Protein AF-A0A7S0JES7-F1 (afdb_monomer_lite)

Organism: NCBI:txid127549

Secondary structure (DSSP, 8-state):
--STTSTTSTTTS---SSSPPPPPEEEEEEE--STT--EEEEEE--S--S-GGG---HHHHHHHHHHHS-HHHHHTTEEEEEEEEE--HHHHHHH-S--EEGGGTSEEEEEE-SSEEEEEEEGGGSHHHHHHHHHHHHHGGG--EEEEEEEE---TTT--

Sequence (160 aa):
FDIASRADHWLQSGEGGGGGSKPFTLLLNIIIPSANHLCLVAAFRPRETASLEHVERPEVRLFWKWVEADDAFRNERLKLIPRVAKGSFLVQKGVGATPVLLGKKIKVHYFRTAHSFEVDLDVGSDPIANYVCRLVRDVMASSVCLDLAIALEGRCEEVR

Foldseek 3Di:
DCPVPDCPHPNNPPPPPDVDDAFAKEWEWEFADDPVRDIDIDIDTDPDSPDLPPDPALQSVLVVCLLPDDLVLVLQWKKKFKDWPDDDPQLCVLVDGDIDSQSVAFDWDWDDDPRYIYIYRDLVRHPSSNVSSVSCVVRVVVPIDMDIDIGTDDDPVRRD

Structure (mmCIF, N/CA/C/O backbone):
data_AF-A0A7S0JES7-F1
#
_entry.id   AF-A0A7S0JES7-F1
#
loop_
_atom_site.group_PDB
_atom_site.id
_atom_site.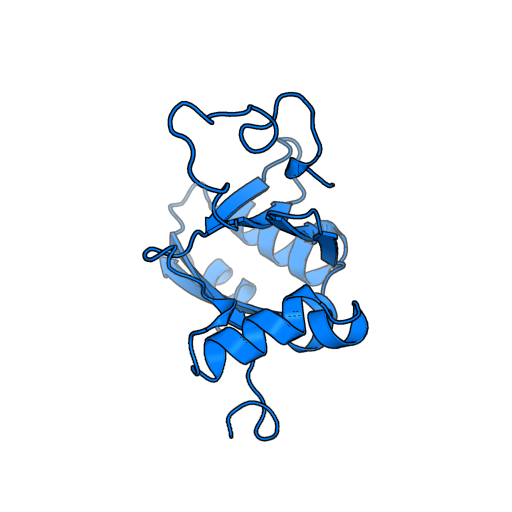type_symbol
_atom_site.label_atom_id
_atom_site.label_alt_id
_atom_site.label_comp_id
_atom_site.label_asym_id
_atom_site.label_entity_id
_atom_site.label_seq_id
_atom_site.pdbx_PDB_ins_code
_atom_site.Cartn_x
_atom_site.Cartn_y
_atom_site.Cartn_z
_atom_site.occupancy
_atom_site.B_iso_or_equiv
_atom_site.auth_seq_id
_atom_site.auth_comp_id
_atom_site.auth_asym_id
_atom_site.auth_atom_id
_atom_site.pdbx_PDB_model_num
ATOM 1 N N . PHE A 1 1 ? -11.118 2.920 -9.299 1.00 78.19 1 PHE A N 1
ATOM 2 C CA . PHE A 1 1 ? -9.775 2.355 -9.462 1.00 78.19 1 PHE A CA 1
ATOM 3 C C . PHE A 1 1 ? -9.145 3.014 -10.676 1.00 78.19 1 PHE A C 1
ATOM 5 O O . PHE A 1 1 ? -9.916 3.372 -11.565 1.00 78.19 1 PHE A O 1
ATOM 12 N N . ASP A 1 2 ? -7.830 3.218 -10.680 1.00 86.31 2 ASP A N 1
ATOM 13 C CA . ASP A 1 2 ? -7.074 3.978 -11.695 1.00 86.31 2 ASP A CA 1
ATOM 14 C C . ASP A 1 2 ? -7.335 5.496 -11.664 1.00 86.31 2 ASP A C 1
ATOM 16 O O . ASP A 1 2 ? -7.862 6.098 -12.605 1.00 86.31 2 ASP A O 1
ATOM 20 N N . ILE A 1 3 ? -7.016 6.136 -10.537 1.00 86.00 3 ILE A N 1
ATOM 21 C CA . ILE A 1 3 ? -7.183 7.586 -10.375 1.00 86.00 3 ILE A CA 1
ATOM 22 C C . ILE A 1 3 ? -6.222 8.381 -11.264 1.00 86.00 3 ILE A C 1
ATOM 24 O O . ILE A 1 3 ? -6.577 9.480 -11.695 1.00 86.00 3 ILE A O 1
ATOM 28 N N . ALA A 1 4 ? -5.042 7.835 -11.569 1.00 85.44 4 ALA A N 1
ATOM 29 C CA . ALA A 1 4 ? -4.045 8.487 -12.400 1.00 85.44 4 ALA A CA 1
ATOM 30 C C . ALA A 1 4 ? -4.482 8.617 -13.853 1.00 85.44 4 ALA A C 1
ATOM 32 O O . ALA A 1 4 ? -4.086 9.593 -14.487 1.00 85.44 4 ALA A O 1
ATOM 33 N N . SER A 1 5 ? -5.266 7.675 -14.389 1.00 84.25 5 SER A N 1
ATOM 34 C CA . SER A 1 5 ? -5.753 7.720 -15.777 1.00 84.25 5 SER A CA 1
ATOM 35 C C . SER A 1 5 ? -6.781 8.818 -16.051 1.00 84.25 5 SER A C 1
ATOM 37 O O . SER A 1 5 ? -7.025 9.153 -17.212 1.00 84.25 5 SER A O 1
ATOM 39 N N . ARG A 1 6 ? -7.399 9.391 -15.012 1.00 85.25 6 ARG A N 1
ATOM 40 C CA . ARG A 1 6 ? -8.456 10.388 -15.193 1.00 85.25 6 ARG A CA 1
ATOM 41 C C . ARG A 1 6 ? -7.913 11.636 -15.884 1.00 85.25 6 ARG A C 1
ATOM 43 O O . ARG A 1 6 ? -6.885 12.167 -15.481 1.00 85.25 6 ARG A O 1
ATOM 50 N N . ALA A 1 7 ? -8.639 12.146 -16.878 1.00 82.62 7 ALA A N 1
ATOM 51 C CA . ALA A 1 7 ? -8.206 13.291 -17.686 1.00 82.62 7 ALA A CA 1
ATOM 52 C C . ALA A 1 7 ? -7.938 14.571 -16.870 1.00 82.62 7 ALA A C 1
ATOM 54 O O . ALA A 1 7 ? -7.112 15.389 -17.262 1.00 82.62 7 ALA A O 1
ATOM 55 N N . ASP A 1 8 ? -8.621 14.733 -15.735 1.00 83.69 8 ASP A N 1
ATOM 56 C CA . ASP A 1 8 ? -8.459 15.844 -14.794 1.00 83.69 8 ASP A CA 1
ATOM 57 C C . ASP A 1 8 ? -7.317 15.634 -13.784 1.00 83.69 8 ASP A C 1
ATOM 59 O O . ASP A 1 8 ? -7.024 16.523 -12.985 1.00 83.69 8 ASP A O 1
ATOM 63 N N . HIS A 1 9 ? -6.657 14.473 -13.794 1.00 82.88 9 HIS A N 1
ATOM 64 C CA . HIS A 1 9 ? -5.586 14.168 -12.859 1.00 82.88 9 HIS A CA 1
ATOM 65 C C . HIS A 1 9 ? -4.311 14.948 -13.205 1.00 82.88 9 HIS A C 1
ATOM 67 O O . HIS A 1 9 ? -3.896 15.048 -14.358 1.00 82.88 9 HIS A O 1
ATOM 73 N N . TRP A 1 10 ? -3.615 15.439 -12.182 1.00 82.06 10 TRP A N 1
ATOM 74 C CA . TRP A 1 10 ? -2.414 16.269 -12.326 1.00 82.06 10 TRP A CA 1
ATOM 75 C C . TRP A 1 10 ? -1.233 15.556 -13.025 1.00 82.06 10 TRP A C 1
ATOM 77 O O . TRP A 1 10 ? -0.319 16.195 -13.542 1.00 82.06 10 TRP A O 1
ATOM 87 N N . LEU A 1 11 ? -1.246 14.218 -13.080 1.00 79.56 11 LEU A N 1
ATOM 88 C CA . LEU A 1 11 ? -0.294 13.446 -13.896 1.00 79.56 11 LEU A CA 1
ATOM 89 C C . LEU A 1 11 ? -0.603 13.520 -15.403 1.00 79.56 11 LEU A C 1
ATOM 91 O O . LEU A 1 11 ? 0.321 13.415 -16.222 1.00 79.56 11 LEU A O 1
ATOM 95 N N . GLN A 1 12 ? -1.876 13.721 -15.759 1.00 75.88 12 GLN A N 1
ATOM 96 C CA . GLN A 1 12 ? -2.337 13.911 -17.135 1.00 75.88 12 GLN A CA 1
ATOM 97 C C . GLN A 1 12 ? -2.110 15.345 -17.608 1.00 75.88 12 GLN A C 1
ATOM 99 O O . GLN A 1 12 ? -1.707 15.544 -18.755 1.00 75.88 12 GLN A O 1
ATOM 104 N N . SER A 1 13 ? -2.255 16.342 -16.725 1.00 66.69 13 SER A N 1
ATOM 105 C CA . SER A 1 13 ? -1.883 17.720 -17.054 1.00 66.69 13 SER A CA 1
ATOM 106 C C . SER A 1 13 ? -0.387 17.801 -17.367 1.00 66.69 13 SER A C 1
ATOM 108 O O . SER A 1 13 ? 0.472 17.461 -16.552 1.00 66.69 13 SER A O 1
ATOM 110 N N . GLY A 1 14 ? -0.060 18.201 -18.592 1.00 58.62 14 GLY A N 1
ATOM 111 C CA . GLY A 1 14 ? 1.313 18.404 -19.023 1.00 58.62 14 GLY A CA 1
ATOM 112 C C . GLY A 1 14 ? 1.901 19.669 -18.413 1.00 58.62 14 GLY A C 1
ATOM 113 O O . GLY A 1 14 ? 1.968 20.683 -19.092 1.00 58.62 14 GLY A O 1
ATOM 114 N N . GLU A 1 15 ? 2.406 19.620 -17.182 1.00 51.78 15 GLU A N 1
ATOM 115 C CA . GLU A 1 15 ? 3.393 20.616 -16.743 1.00 51.78 15 GLU A CA 1
ATOM 116 C C . GLU A 1 15 ? 4.767 20.259 -17.324 1.00 51.78 15 GLU A C 1
ATOM 118 O O . GLU A 1 15 ? 5.695 19.833 -16.642 1.00 51.78 15 GLU A O 1
ATOM 123 N N . GLY A 1 16 ? 4.857 20.398 -18.648 1.00 47.53 16 GLY A N 1
ATOM 124 C CA . GLY A 1 16 ? 6.089 20.491 -19.420 1.00 47.53 16 GLY A CA 1
ATOM 125 C C . GLY A 1 16 ? 6.342 21.953 -19.773 1.00 47.53 16 GLY A C 1
ATOM 126 O O . GLY A 1 16 ? 6.252 22.329 -20.934 1.00 47.53 16 GLY A O 1
ATOM 127 N N . GLY A 1 17 ? 6.599 22.791 -18.764 1.00 41.44 17 GLY A N 1
ATOM 128 C CA . GLY A 1 17 ? 7.048 24.179 -18.953 1.00 41.44 17 GLY A CA 1
ATOM 129 C C . GLY A 1 17 ? 8.568 24.318 -19.121 1.00 41.44 17 GLY A C 1
ATOM 130 O O . GLY A 1 17 ? 9.065 25.383 -19.467 1.00 41.44 17 GLY A O 1
ATOM 131 N N . GLY A 1 18 ? 9.320 23.241 -18.905 1.00 44.44 18 GLY A N 1
ATOM 132 C CA . GLY A 1 18 ? 10.741 23.137 -19.223 1.00 44.44 18 GLY A CA 1
ATOM 133 C C . GLY A 1 18 ? 10.983 21.754 -19.808 1.00 44.44 18 GLY A C 1
ATOM 134 O O . GLY A 1 18 ? 10.408 20.794 -19.308 1.00 44.44 18 GLY A O 1
ATOM 135 N N . GLY A 1 19 ? 11.769 21.649 -20.880 1.00 47.78 19 GLY A N 1
ATOM 136 C CA . GLY A 1 19 ? 11.960 20.442 -21.702 1.00 47.78 19 GLY A CA 1
ATOM 137 C C . GLY A 1 19 ? 12.620 19.225 -21.028 1.00 47.78 19 GLY A C 1
ATOM 138 O O . GLY A 1 19 ? 13.397 18.529 -21.673 1.00 47.78 19 GLY A O 1
ATOM 139 N N . GLY A 1 20 ? 12.349 18.966 -19.747 1.00 55.28 20 GLY A N 1
ATOM 140 C CA . GLY A 1 20 ? 12.738 17.756 -19.029 1.00 55.28 20 GLY A CA 1
ATOM 141 C C . GLY A 1 20 ? 11.672 16.657 -19.115 1.00 55.28 20 GLY A C 1
ATOM 142 O O . GLY A 1 20 ? 10.474 16.928 -19.175 1.00 55.28 20 GLY A O 1
ATOM 143 N N . SER A 1 21 ? 12.119 15.399 -19.101 1.00 64.12 21 SER A N 1
ATOM 144 C CA . SER A 1 21 ? 11.250 14.216 -19.019 1.00 64.12 21 SER A CA 1
ATOM 145 C C . SER A 1 21 ? 10.401 14.224 -17.735 1.00 64.12 21 SER A C 1
ATOM 147 O O . SER A 1 21 ? 10.886 14.624 -16.672 1.00 64.12 21 SER A O 1
ATOM 149 N N . LYS A 1 22 ? 9.140 13.766 -17.810 1.00 72.69 22 LYS A N 1
ATOM 150 C CA . LYS A 1 22 ? 8.248 13.649 -16.641 1.00 72.69 22 LYS A CA 1
ATOM 151 C C . LYS A 1 22 ? 8.856 12.676 -15.612 1.00 72.69 22 LYS A C 1
ATOM 153 O O . LYS A 1 22 ? 9.166 11.539 -15.979 1.00 72.69 22 LYS A O 1
ATOM 158 N N . PRO A 1 23 ? 8.986 13.060 -14.324 1.00 80.12 23 PRO A N 1
ATOM 159 C CA . PRO A 1 23 ? 9.534 12.169 -13.311 1.00 80.12 23 PRO A CA 1
ATOM 160 C C . PRO A 1 23 ? 8.585 11.000 -13.053 1.00 80.12 23 PRO A C 1
ATOM 162 O O . PRO A 1 23 ? 7.371 11.184 -12.908 1.00 80.12 23 PRO A O 1
ATOM 165 N N . PHE A 1 24 ? 9.153 9.800 -12.939 1.00 86.62 24 PHE A N 1
ATOM 166 C CA . PHE A 1 24 ? 8.390 8.619 -12.566 1.00 86.62 24 PHE A CA 1
ATOM 167 C C . PHE A 1 24 ? 7.708 8.824 -11.204 1.00 86.62 24 PHE A C 1
ATOM 169 O O . PHE A 1 24 ? 8.338 9.286 -10.250 1.00 86.62 24 PHE A O 1
ATOM 176 N N . THR A 1 25 ? 6.420 8.491 -11.111 1.00 90.75 25 THR A N 1
ATOM 177 C CA . THR A 1 25 ? 5.619 8.657 -9.890 1.00 90.75 25 THR A CA 1
ATOM 178 C C . THR A 1 25 ? 4.996 7.330 -9.461 1.00 90.75 25 THR A C 1
ATOM 180 O O . THR A 1 25 ? 4.225 6.735 -10.210 1.00 90.75 25 THR A O 1
ATOM 183 N N . LEU A 1 26 ? 5.284 6.893 -8.235 1.00 93.50 26 LEU A N 1
ATOM 184 C CA . LEU A 1 26 ? 4.543 5.815 -7.582 1.00 93.50 26 LEU A CA 1
ATOM 185 C C . LEU A 1 26 ? 3.339 6.418 -6.854 1.00 93.50 26 LEU A C 1
ATOM 187 O O . LEU A 1 26 ? 3.504 7.325 -6.037 1.00 93.50 26 LEU A O 1
ATOM 191 N N . LEU A 1 27 ? 2.149 5.899 -7.121 1.00 95.50 27 LEU A N 1
ATOM 192 C CA . LEU A 1 27 ? 0.926 6.237 -6.406 1.00 95.50 27 LEU A CA 1
ATOM 193 C C . LEU A 1 27 ? 0.485 5.045 -5.568 1.00 95.50 27 LEU A C 1
ATOM 195 O O . LEU A 1 27 ? 0.375 3.931 -6.071 1.00 95.50 27 LEU A O 1
ATOM 199 N N . LEU A 1 28 ? 0.210 5.294 -4.294 1.00 95.75 28 LEU A N 1
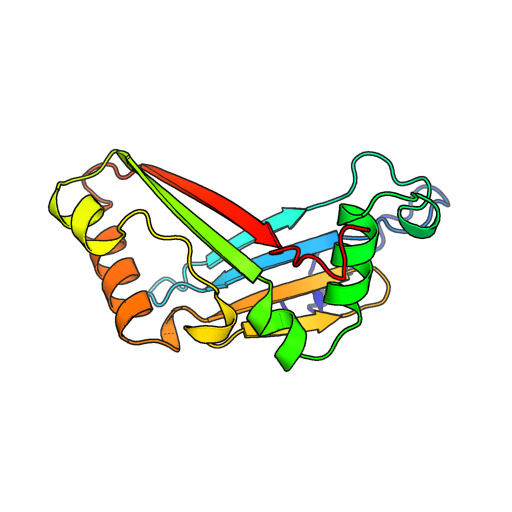ATOM 200 C CA . LEU A 1 28 ? -0.450 4.346 -3.413 1.00 95.75 28 LEU A CA 1
ATOM 201 C C . LEU A 1 28 ? -1.783 4.940 -2.981 1.00 95.75 28 LEU A C 1
ATOM 203 O O . LEU A 1 28 ? -1.813 5.985 -2.333 1.00 95.75 28 LEU A O 1
ATOM 207 N N . ASN A 1 29 ? -2.869 4.261 -3.311 1.00 94.88 29 ASN A N 1
ATOM 208 C CA . ASN A 1 29 ? -4.218 4.676 -2.976 1.00 94.88 29 ASN A CA 1
ATOM 209 C C . ASN A 1 29 ? -4.862 3.614 -2.084 1.00 94.88 29 ASN A C 1
ATOM 211 O O . ASN A 1 29 ? -5.110 2.485 -2.499 1.00 94.88 29 ASN A O 1
ATOM 215 N N . ILE A 1 30 ? -5.106 3.969 -0.826 1.00 92.62 30 ILE A N 1
ATOM 216 C CA . ILE A 1 30 ? -5.739 3.095 0.158 1.00 92.62 30 ILE A CA 1
ATOM 217 C C . ILE A 1 30 ? -7.214 3.448 0.227 1.00 92.62 30 ILE A C 1
ATOM 219 O O . ILE A 1 30 ? -7.582 4.496 0.759 1.00 92.62 30 ILE A O 1
ATOM 223 N N . ILE A 1 31 ? -8.056 2.564 -0.298 1.00 91.94 31 ILE A N 1
ATOM 224 C CA . ILE A 1 31 ? -9.498 2.771 -0.381 1.00 91.94 31 ILE A CA 1
ATOM 225 C C . ILE A 1 31 ? -10.130 2.193 0.880 1.00 91.94 31 ILE A C 1
ATOM 227 O O . ILE A 1 31 ? -10.028 0.995 1.139 1.00 91.94 31 ILE A O 1
ATOM 231 N N . ILE A 1 32 ? -10.782 3.045 1.674 1.00 87.81 32 ILE A N 1
ATOM 232 C CA . ILE A 1 32 ? -11.343 2.678 2.976 1.00 87.81 32 ILE A CA 1
ATOM 233 C C . ILE A 1 32 ? -12.875 2.644 2.870 1.00 87.81 32 ILE A C 1
ATOM 235 O O . ILE A 1 32 ? -13.509 3.698 2.726 1.00 87.81 32 ILE A O 1
ATOM 239 N N . PRO A 1 33 ? -13.507 1.463 3.012 1.00 84.12 33 PRO A N 1
ATOM 240 C CA . PRO A 1 33 ? -14.959 1.341 2.999 1.00 84.12 33 PRO A CA 1
ATOM 241 C C . PRO A 1 33 ? -15.621 2.263 4.026 1.00 84.12 33 PRO A C 1
ATOM 243 O O . PRO A 1 33 ? -15.453 2.142 5.245 1.00 84.12 33 PRO A O 1
ATOM 246 N N . SER A 1 34 ? -16.390 3.222 3.528 1.00 82.00 34 SER A N 1
ATOM 247 C CA . SER A 1 34 ? -17.087 4.210 4.343 1.00 82.00 34 SER A CA 1
ATOM 248 C C . SER A 1 34 ? -18.188 4.879 3.530 1.00 82.00 34 SER A C 1
ATOM 250 O O . SER A 1 34 ? -18.092 4.972 2.309 1.00 82.00 34 SER A O 1
ATOM 252 N N . ALA A 1 35 ? -19.215 5.387 4.217 1.00 79.75 35 ALA A N 1
ATOM 253 C CA . ALA A 1 35 ? -20.276 6.172 3.583 1.00 79.75 35 ALA A CA 1
ATOM 254 C C . ALA A 1 35 ? -19.749 7.465 2.929 1.00 79.75 35 ALA A C 1
ATOM 256 O O . ALA A 1 35 ? -20.368 7.983 2.011 1.00 79.75 35 ALA A O 1
ATOM 257 N N . ASN A 1 36 ? -18.587 7.952 3.375 1.00 81.56 36 ASN A N 1
ATOM 258 C CA . ASN A 1 36 ? -17.954 9.169 2.868 1.00 81.56 36 ASN A CA 1
ATOM 259 C C . ASN A 1 36 ? -16.892 8.894 1.789 1.00 81.56 36 ASN A C 1
ATOM 261 O O . ASN A 1 36 ? -16.159 9.811 1.434 1.00 81.56 36 ASN A O 1
ATOM 265 N N . HIS A 1 37 ? -16.763 7.651 1.306 1.00 81.00 37 HIS A N 1
ATOM 266 C CA . HIS A 1 37 ? -15.774 7.265 0.288 1.00 81.00 37 HIS A CA 1
ATOM 267 C C . HIS A 1 37 ? -14.333 7.701 0.623 1.00 81.00 37 HIS A C 1
ATOM 269 O O . HIS A 1 37 ? -13.603 8.217 -0.222 1.00 81.00 37 HIS A O 1
ATOM 275 N N . LEU A 1 38 ? -13.927 7.506 1.880 1.00 84.88 38 LEU A N 1
ATOM 276 C CA . LEU A 1 38 ? -12.602 7.872 2.370 1.00 84.88 38 LEU A CA 1
ATOM 277 C C . LEU A 1 38 ? -11.500 7.093 1.639 1.00 84.88 38 LEU A C 1
ATOM 279 O O . LEU A 1 38 ? -11.547 5.866 1.532 1.00 84.88 38 LEU A O 1
ATOM 283 N N . CYS A 1 39 ? -10.464 7.807 1.212 1.00 88.38 39 CYS A N 1
ATOM 284 C CA . CYS A 1 39 ? -9.229 7.221 0.712 1.00 88.38 39 CYS A CA 1
ATOM 285 C C . CYS A 1 39 ? -8.011 7.987 1.239 1.00 88.38 39 CYS A C 1
ATOM 287 O O . CYS A 1 39 ? -8.105 9.163 1.595 1.00 88.38 39 CYS A O 1
ATOM 289 N N . LEU A 1 40 ? -6.869 7.305 1.294 1.00 89.25 40 LEU A N 1
ATOM 290 C CA . LEU A 1 40 ? -5.560 7.920 1.494 1.00 89.25 40 LEU A CA 1
ATOM 291 C C . LEU A 1 40 ? -4.757 7.749 0.209 1.00 89.25 40 LEU A C 1
ATOM 293 O O . LEU A 1 40 ? -4.442 6.621 -0.161 1.00 89.25 40 LEU A O 1
ATOM 297 N N . VAL A 1 41 ? -4.388 8.857 -0.428 1.00 92.19 41 VAL A N 1
ATOM 298 C CA . VAL A 1 41 ? -3.525 8.849 -1.613 1.00 92.19 41 VAL A CA 1
ATOM 299 C C . VAL A 1 41 ? -2.151 9.388 -1.232 1.00 92.19 41 VAL A C 1
ATOM 301 O O . VAL A 1 41 ? -2.029 10.520 -0.766 1.00 92.19 41 VAL A O 1
ATOM 304 N N . ALA A 1 42 ? -1.115 8.579 -1.438 1.00 93.19 42 ALA A N 1
ATOM 305 C CA . ALA A 1 42 ? 0.279 8.954 -1.252 1.00 93.19 42 ALA A CA 1
ATOM 306 C C . ALA A 1 42 ? 1.021 8.883 -2.593 1.00 93.19 42 ALA A C 1
ATOM 308 O O . ALA A 1 42 ? 1.000 7.856 -3.271 1.00 93.19 42 ALA A O 1
ATOM 309 N N . ALA A 1 43 ? 1.689 9.976 -2.966 1.00 92.75 43 ALA A N 1
ATOM 310 C CA . ALA A 1 43 ? 2.495 10.068 -4.179 1.00 92.75 43 ALA A CA 1
ATOM 311 C C . ALA A 1 43 ? 3.983 10.124 -3.820 1.00 92.75 43 ALA A C 1
ATOM 313 O O . ALA A 1 43 ? 4.414 10.984 -3.051 1.00 92.75 43 ALA A O 1
ATOM 314 N N . PHE A 1 44 ? 4.774 9.229 -4.406 1.00 91.06 44 PHE A N 1
ATOM 315 C CA . PHE A 1 44 ? 6.212 9.141 -4.190 1.00 91.06 44 PHE A CA 1
ATOM 316 C C . PHE A 1 44 ? 6.951 9.433 -5.488 1.00 91.06 44 PHE A C 1
ATOM 318 O O . PHE A 1 44 ? 6.647 8.871 -6.543 1.00 91.06 44 PHE A O 1
ATOM 325 N N . ARG A 1 45 ? 7.951 10.308 -5.390 1.00 87.81 45 ARG A N 1
ATOM 326 C CA . ARG A 1 45 ? 8.843 10.662 -6.489 1.00 87.81 45 ARG A CA 1
ATOM 327 C C . ARG A 1 45 ? 10.296 10.553 -6.044 1.00 87.81 45 ARG A C 1
ATOM 329 O O . ARG A 1 45 ? 10.598 10.906 -4.899 1.00 87.81 45 ARG A O 1
ATOM 336 N N . PRO A 1 46 ? 11.199 10.102 -6.923 1.00 77.50 46 PRO A N 1
ATOM 337 C CA . PRO A 1 46 ? 12.628 10.151 -6.656 1.00 77.50 46 PRO A CA 1
ATOM 338 C C . PRO A 1 46 ? 13.060 11.605 -6.448 1.00 77.50 46 PRO A C 1
ATOM 340 O O . PRO A 1 46 ? 12.610 12.493 -7.171 1.00 77.50 46 PRO A O 1
ATOM 343 N N . ARG A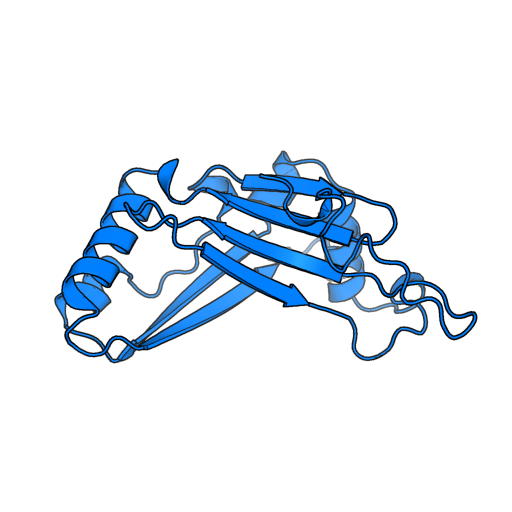 1 47 ? 13.929 11.856 -5.462 1.00 71.50 47 ARG A N 1
ATOM 344 C CA . ARG A 1 47 ? 14.510 13.194 -5.248 1.00 71.50 47 ARG A CA 1
ATOM 345 C C . ARG A 1 47 ? 15.505 13.565 -6.344 1.00 71.50 47 ARG A C 1
ATOM 347 O O . ARG A 1 47 ? 15.572 14.722 -6.737 1.00 71.50 47 ARG A O 1
ATOM 354 N N . GLU A 1 48 ? 16.236 12.576 -6.843 1.00 68.06 48 GLU A N 1
ATOM 355 C CA . GLU A 1 48 ? 17.151 12.712 -7.969 1.00 68.06 48 GLU A CA 1
ATOM 356 C C . GLU A 1 48 ? 16.549 11.981 -9.165 1.00 68.06 48 GLU A C 1
ATOM 358 O O . GLU A 1 48 ? 16.309 10.774 -9.131 1.00 68.06 48 GLU A O 1
ATOM 363 N N . THR A 1 49 ? 16.240 12.745 -10.210 1.00 56.03 49 THR A N 1
ATOM 364 C CA . THR A 1 49 ? 15.648 12.250 -11.458 1.00 56.03 49 THR A CA 1
ATOM 365 C C . THR A 1 49 ? 16.692 11.760 -12.452 1.00 56.03 49 THR A C 1
ATOM 367 O O . THR A 1 49 ? 16.309 11.199 -13.478 1.00 56.03 49 THR A O 1
ATOM 370 N N . ALA A 1 50 ? 17.986 11.954 -12.163 1.00 55.91 50 ALA A N 1
ATOM 371 C CA . ALA A 1 50 ? 19.096 11.419 -12.941 1.00 55.91 50 ALA A CA 1
ATOM 372 C C . ALA A 1 50 ? 19.064 9.884 -12.873 1.00 55.91 50 ALA A C 1
ATOM 374 O O . ALA A 1 50 ? 19.652 9.261 -11.997 1.00 55.91 50 ALA A O 1
ATOM 375 N N . SER A 1 51 ? 18.256 9.319 -13.772 1.00 58.38 51 SER A N 1
ATOM 376 C CA . SER A 1 51 ? 18.050 7.911 -14.087 1.00 58.38 51 SER A CA 1
ATOM 377 C C . SER A 1 51 ? 18.231 6.957 -12.907 1.00 58.38 51 SER A C 1
ATOM 379 O O . SER A 1 51 ? 19.294 6.360 -12.746 1.00 58.38 51 SER A O 1
ATOM 381 N N . LEU A 1 52 ? 17.146 6.693 -12.172 1.00 61.94 52 LEU A N 1
ATOM 382 C CA . LEU A 1 52 ? 17.047 5.466 -11.370 1.00 61.94 52 LEU A CA 1
ATOM 383 C C . LEU A 1 52 ? 17.438 4.211 -12.180 1.00 61.94 52 LEU A C 1
ATOM 385 O O . LEU A 1 52 ? 17.858 3.218 -11.604 1.00 61.94 52 LEU A O 1
ATOM 389 N N . GLU A 1 53 ? 17.327 4.270 -13.507 1.00 58.69 53 GLU A N 1
ATOM 390 C CA . GLU A 1 53 ? 17.733 3.234 -14.461 1.00 58.69 53 GLU A CA 1
ATOM 391 C C . GLU A 1 53 ? 19.245 2.926 -14.455 1.00 58.69 53 GLU A C 1
ATOM 393 O O . GLU A 1 53 ? 19.619 1.796 -14.746 1.00 58.69 53 GLU A O 1
ATOM 398 N N . HIS A 1 54 ? 20.112 3.877 -14.075 1.00 61.50 54 HIS A N 1
ATOM 399 C CA . HIS A 1 54 ? 21.574 3.681 -14.013 1.00 61.50 54 HIS A CA 1
ATOM 400 C C . HIS A 1 54 ? 22.116 3.573 -12.579 1.00 61.50 54 HIS A C 1
ATOM 402 O O . HIS A 1 54 ? 23.328 3.543 -12.365 1.00 61.50 54 HIS A O 1
ATOM 408 N N . VAL A 1 55 ? 21.238 3.532 -11.573 1.00 67.06 55 VAL A N 1
ATOM 409 C CA . VAL A 1 55 ? 21.648 3.413 -10.172 1.00 67.06 55 VAL A CA 1
ATOM 410 C C . VAL A 1 55 ? 21.762 1.932 -9.817 1.00 67.06 55 VAL A C 1
ATOM 412 O O . VAL A 1 55 ? 20.754 1.251 -9.633 1.00 67.06 55 VAL A O 1
ATOM 415 N N . GLU A 1 56 ? 22.990 1.430 -9.654 1.00 73.31 56 GLU A N 1
ATOM 416 C CA . GLU A 1 56 ? 23.267 0.039 -9.254 1.00 73.31 56 GLU A CA 1
ATOM 417 C C . GLU A 1 56 ? 22.983 -0.241 -7.765 1.00 73.31 56 GLU A C 1
ATOM 419 O O . GLU A 1 56 ? 23.787 -0.823 -7.039 1.00 73.31 56 GLU A O 1
ATOM 424 N N . ARG A 1 57 ? 21.803 0.153 -7.284 1.00 83.50 57 ARG A N 1
ATOM 425 C CA . ARG A 1 57 ? 21.342 -0.124 -5.920 1.00 83.50 57 ARG A CA 1
ATOM 426 C C . ARG A 1 57 ? 20.356 -1.296 -5.909 1.00 83.50 57 ARG A C 1
ATOM 428 O O . ARG A 1 57 ? 19.376 -1.244 -6.659 1.00 83.50 57 ARG A O 1
ATOM 435 N N . PRO A 1 58 ? 20.558 -2.328 -5.068 1.00 86.06 58 PRO A N 1
ATOM 436 C CA . PRO A 1 58 ? 19.656 -3.479 -4.979 1.00 86.06 58 PRO A CA 1
ATOM 437 C C . PRO A 1 58 ? 18.174 -3.112 -4.799 1.00 86.06 58 PRO A C 1
ATOM 439 O O . PRO A 1 58 ? 17.296 -3.683 -5.436 1.00 86.06 58 PRO A O 1
ATOM 442 N N . GLU A 1 59 ? 17.882 -2.105 -3.984 1.00 85.94 59 GLU A N 1
ATOM 443 C CA . GLU A 1 59 ? 16.542 -1.581 -3.724 1.00 85.94 59 GLU A CA 1
ATOM 444 C C . GLU A 1 59 ? 15.906 -0.920 -4.955 1.00 85.94 59 GLU A C 1
ATOM 446 O O . GLU A 1 59 ? 14.696 -1.033 -5.153 1.00 85.94 59 GLU A O 1
ATOM 451 N N . VAL A 1 60 ? 16.708 -0.282 -5.814 1.00 86.94 60 VAL A N 1
ATOM 452 C CA . VAL A 1 60 ? 16.235 0.303 -7.076 1.00 86.94 60 VAL A CA 1
ATOM 453 C C . VAL A 1 60 ? 15.969 -0.803 -8.096 1.00 86.94 60 VAL A C 1
ATOM 455 O O . VAL A 1 60 ? 14.936 -0.775 -8.762 1.00 86.94 60 VAL A O 1
ATOM 458 N N . ARG A 1 61 ? 16.832 -1.828 -8.159 1.00 87.44 61 ARG A N 1
ATOM 459 C CA . ARG A 1 61 ? 16.605 -3.026 -8.988 1.00 87.44 61 ARG A CA 1
ATOM 460 C C . ARG A 1 61 ? 15.345 -3.782 -8.570 1.00 87.44 61 ARG A C 1
ATOM 462 O O . ARG A 1 61 ? 14.569 -4.190 -9.429 1.00 87.44 61 ARG A O 1
ATOM 469 N N . LEU A 1 62 ? 15.120 -3.953 -7.266 1.00 90.69 62 LEU A N 1
ATOM 470 C CA . LEU A 1 62 ? 13.913 -4.590 -6.739 1.00 90.69 62 LEU A CA 1
ATOM 471 C C . LEU A 1 62 ? 12.660 -3.782 -7.086 1.00 90.69 62 LEU A C 1
ATOM 473 O O . LEU A 1 62 ? 11.657 -4.368 -7.484 1.00 90.69 62 LEU A O 1
ATOM 477 N N . PHE A 1 63 ? 12.723 -2.456 -6.954 1.00 92.00 63 PHE A N 1
ATOM 478 C CA . PHE A 1 63 ? 11.627 -1.565 -7.326 1.00 92.00 63 PHE A CA 1
ATOM 479 C C . PHE A 1 63 ? 11.281 -1.690 -8.819 1.00 92.00 63 PHE A C 1
ATOM 481 O O . PHE A 1 63 ? 10.166 -2.090 -9.141 1.00 92.00 63 PHE A O 1
ATOM 488 N N . TRP A 1 64 ? 12.285 -1.475 -9.679 1.00 90.88 64 TRP A N 1
ATOM 489 C CA . TRP A 1 64 ? 12.503 -2.114 -10.985 1.00 90.88 64 TRP A CA 1
ATOM 490 C C . TRP A 1 64 ? 11.600 -3.297 -11.307 1.00 90.88 64 TRP A C 1
ATOM 492 O O . TRP A 1 64 ? 10.554 -3.230 -11.958 1.00 90.88 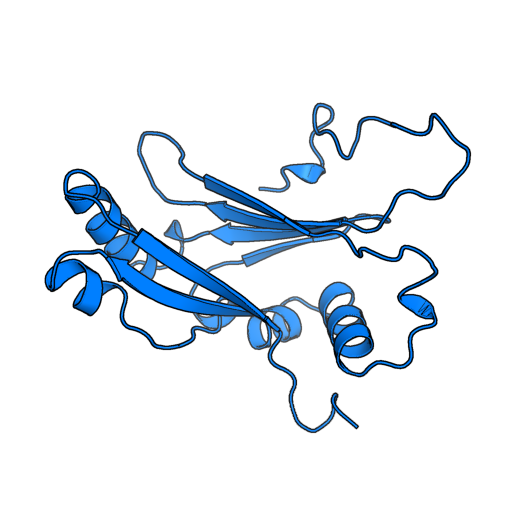64 TRP A O 1
ATOM 502 N N . LYS A 1 65 ? 12.075 -4.426 -10.802 1.00 91.94 65 LYS A N 1
ATOM 503 C CA . LYS A 1 65 ? 11.489 -5.735 -10.995 1.00 91.94 65 LYS A CA 1
ATOM 504 C C . LYS A 1 65 ? 10.033 -5.769 -10.546 1.00 91.94 65 LYS A C 1
ATOM 506 O O . LYS A 1 65 ? 9.215 -6.355 -11.233 1.00 91.94 65 LYS A O 1
ATOM 511 N N . TRP A 1 66 ? 9.696 -5.151 -9.418 1.00 94.88 66 TRP A N 1
ATOM 512 C CA . TRP A 1 66 ? 8.335 -5.144 -8.891 1.00 94.88 66 TRP A CA 1
ATOM 513 C C . TRP A 1 66 ? 7.347 -4.385 -9.788 1.00 94.88 66 TRP A C 1
ATOM 515 O O . TRP A 1 66 ? 6.245 -4.880 -10.023 1.00 94.88 66 TRP A O 1
ATOM 525 N N . VAL A 1 67 ? 7.742 -3.228 -10.326 1.00 94.44 67 VAL A N 1
ATOM 526 C CA . VAL A 1 67 ? 6.911 -2.449 -11.259 1.00 94.44 67 VAL A CA 1
ATOM 527 C C . VAL A 1 67 ? 6.618 -3.255 -12.527 1.00 94.44 67 VAL A C 1
ATOM 529 O O . VAL A 1 67 ? 5.471 -3.299 -12.970 1.00 94.44 67 VAL A O 1
ATOM 532 N N . GLU A 1 68 ? 7.621 -3.939 -13.077 1.00 93.56 68 GLU A N 1
ATOM 533 C CA . GLU A 1 68 ? 7.519 -4.648 -14.363 1.00 93.56 68 GLU A CA 1
ATOM 534 C C . GLU A 1 68 ? 7.062 -6.118 -14.249 1.00 93.56 68 GLU A C 1
ATOM 536 O O . GLU A 1 68 ? 6.786 -6.760 -15.260 1.00 93.56 68 GLU A O 1
ATOM 541 N N . ALA A 1 69 ? 6.970 -6.675 -13.037 1.00 95.00 69 ALA A N 1
ATOM 542 C CA . ALA A 1 69 ? 6.566 -8.066 -12.819 1.00 95.00 69 ALA A CA 1
ATOM 543 C C . ALA A 1 69 ? 5.054 -8.298 -12.976 1.00 95.00 69 ALA A C 1
ATOM 545 O O . ALA A 1 69 ? 4.275 -7.372 -13.165 1.00 95.00 69 ALA A O 1
ATOM 546 N N . ASP A 1 70 ? 4.621 -9.553 -12.861 1.00 96.50 70 ASP A N 1
ATOM 547 C CA . ASP A 1 70 ? 3.204 -9.898 -12.768 1.00 96.50 70 ASP A CA 1
ATOM 548 C C . ASP A 1 70 ? 2.611 -9.625 -11.371 1.00 96.50 70 ASP A C 1
ATOM 550 O O . ASP A 1 70 ? 3.308 -9.363 -10.383 1.00 96.50 70 ASP A O 1
ATOM 554 N N . ASP A 1 71 ? 1.284 -9.708 -11.279 1.00 96.81 71 ASP A N 1
ATOM 555 C CA . ASP A 1 71 ? 0.561 -9.489 -10.026 1.00 96.81 71 ASP A CA 1
ATOM 556 C C . ASP A 1 71 ? 0.903 -10.530 -8.958 1.00 96.81 71 ASP A C 1
ATOM 558 O O . ASP A 1 71 ? 0.888 -10.206 -7.771 1.00 96.81 71 ASP A O 1
ATOM 562 N N . ALA A 1 72 ? 1.253 -11.763 -9.342 1.00 95.94 72 ALA A N 1
ATOM 563 C CA . ALA A 1 72 ? 1.639 -12.794 -8.384 1.00 95.94 72 ALA A CA 1
ATOM 564 C C . ALA A 1 72 ? 2.896 -12.361 -7.619 1.00 95.94 72 ALA A C 1
ATOM 566 O O . ALA A 1 72 ? 2.890 -12.322 -6.387 1.00 95.94 72 ALA A O 1
ATOM 567 N N . PHE A 1 73 ? 3.936 -11.937 -8.336 1.00 95.25 73 PHE A N 1
ATOM 568 C CA . PHE A 1 73 ? 5.152 -11.397 -7.744 1.00 95.25 73 PHE A CA 1
ATOM 569 C C . PHE A 1 73 ? 4.878 -10.120 -6.944 1.00 95.25 73 PHE A C 1
ATOM 571 O O . PHE A 1 73 ? 5.345 -9.991 -5.808 1.00 95.25 73 PHE A O 1
ATOM 578 N N . ARG A 1 74 ? 4.095 -9.180 -7.492 1.00 97.06 74 ARG A N 1
ATOM 579 C CA . ARG A 1 74 ? 3.783 -7.912 -6.810 1.00 97.06 74 ARG A CA 1
ATOM 580 C C . ARG A 1 74 ? 3.099 -8.129 -5.465 1.00 97.06 74 ARG A C 1
ATOM 582 O O . ARG A 1 74 ? 3.490 -7.509 -4.466 1.00 97.06 74 ARG A O 1
ATOM 589 N N . ASN A 1 75 ? 2.142 -9.055 -5.433 1.00 97.00 75 ASN A N 1
ATOM 590 C CA . ASN A 1 75 ? 1.370 -9.415 -4.249 1.00 97.00 75 ASN A CA 1
ATOM 591 C C . ASN A 1 75 ? 2.217 -10.092 -3.161 1.00 97.00 75 ASN A C 1
ATOM 593 O O . ASN A 1 75 ? 1.875 -10.040 -1.978 1.00 97.00 75 ASN A O 1
ATOM 597 N N . GLU A 1 76 ? 3.352 -10.685 -3.531 1.00 95.94 76 GLU A N 1
ATOM 598 C CA . GLU A 1 76 ? 4.295 -11.283 -2.589 1.00 95.94 76 GLU A CA 1
ATOM 599 C C . GLU A 1 76 ? 5.296 -10.299 -1.971 1.00 95.94 76 GLU A C 1
ATOM 601 O O . GLU A 1 76 ? 6.073 -10.706 -1.103 1.00 95.94 76 GLU A O 1
ATOM 606 N N . ARG A 1 77 ? 5.335 -9.045 -2.432 1.00 94.88 77 ARG A N 1
ATOM 607 C CA . ARG A 1 77 ? 6.410 -8.097 -2.097 1.00 94.88 77 ARG A CA 1
ATOM 608 C C . ARG A 1 77 ? 5.924 -6.873 -1.331 1.00 94.88 77 ARG A C 1
ATOM 610 O O . ARG A 1 77 ? 6.645 -6.397 -0.457 1.00 94.88 77 ARG A O 1
ATOM 617 N N . LEU A 1 78 ? 4.726 -6.368 -1.622 1.00 96.12 78 LEU A N 1
ATOM 618 C CA . LEU A 1 78 ? 4.230 -5.135 -1.010 1.00 96.12 78 LEU A CA 1
ATOM 619 C C . LEU A 1 78 ? 3.787 -5.343 0.446 1.00 96.12 78 LEU A C 1
ATOM 621 O O . LEU A 1 78 ? 2.852 -6.099 0.724 1.00 96.12 78 LEU A O 1
ATOM 625 N N . LYS A 1 79 ? 4.429 -4.621 1.370 1.00 95.31 79 LYS A N 1
ATOM 626 C CA . LYS A 1 79 ? 4.140 -4.636 2.806 1.00 95.31 79 LYS A CA 1
ATOM 627 C C . LYS A 1 79 ? 3.555 -3.328 3.310 1.00 95.31 79 LYS A C 1
ATOM 629 O O . LYS A 1 79 ? 4.044 -2.252 2.971 1.00 95.31 79 LYS A O 1
ATOM 634 N N . LEU A 1 80 ? 2.603 -3.463 4.230 1.00 93.38 80 LEU A N 1
ATOM 635 C CA . LEU A 1 80 ? 2.187 -2.412 5.152 1.00 93.38 80 LEU A CA 1
ATOM 636 C C . LEU A 1 80 ? 2.639 -2.778 6.564 1.00 93.38 80 LEU A C 1
ATOM 638 O O . LEU A 1 80 ? 2.388 -3.886 7.041 1.00 93.38 80 LEU A O 1
ATOM 642 N N . ILE A 1 81 ? 3.296 -1.839 7.232 1.00 93.75 81 ILE A N 1
ATOM 643 C CA . ILE A 1 81 ? 3.751 -1.975 8.613 1.00 93.75 81 ILE A CA 1
ATOM 644 C C . ILE A 1 81 ? 3.044 -0.890 9.428 1.00 93.75 81 ILE A C 1
ATOM 646 O O .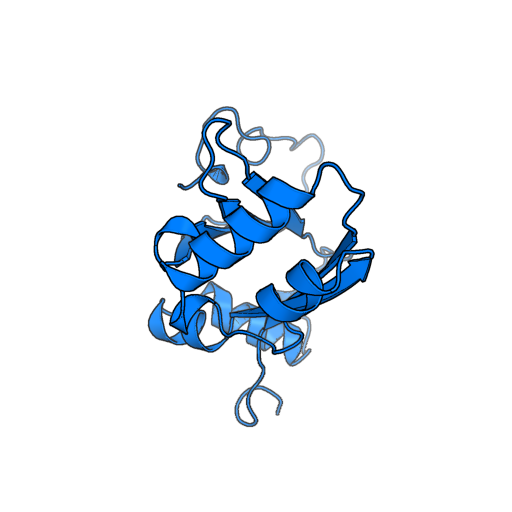 ILE A 1 81 ? 3.441 0.276 9.353 1.00 93.75 81 ILE A O 1
ATOM 650 N N . PRO A 1 82 ? 1.974 -1.240 10.160 1.00 91.94 82 PRO A N 1
ATOM 651 C CA . PRO A 1 82 ? 1.254 -0.282 10.977 1.00 91.94 82 PRO A CA 1
ATOM 652 C C . PRO A 1 82 ? 1.839 -0.198 12.389 1.00 91.94 82 PRO A C 1
ATOM 654 O O . PRO A 1 82 ? 2.274 -1.193 12.972 1.00 91.94 82 PRO A O 1
ATOM 657 N N . ARG A 1 83 ? 1.761 0.992 12.980 1.00 91.25 83 ARG A N 1
ATOM 658 C CA . ARG A 1 83 ? 1.929 1.207 14.416 1.00 91.25 83 ARG A CA 1
ATOM 659 C C . ARG A 1 83 ? 0.884 2.200 14.904 1.00 91.25 83 ARG A C 1
ATOM 661 O O . ARG A 1 83 ? 0.700 3.269 14.334 1.00 91.25 83 ARG A O 1
ATOM 668 N N . VAL A 1 84 ? 0.236 1.878 16.018 1.00 91.00 84 VAL A N 1
ATOM 669 C CA . VAL A 1 84 ? -0.652 2.815 16.714 1.00 91.00 84 VAL A CA 1
ATOM 670 C C . VAL A 1 84 ? 0.194 3.690 17.640 1.00 91.00 84 VAL A C 1
ATOM 672 O O . VAL A 1 84 ? 0.576 3.259 18.726 1.00 91.00 84 VAL A O 1
ATOM 675 N N . ALA A 1 85 ? 0.519 4.908 17.206 1.00 91.00 85 ALA A N 1
ATOM 676 C CA . ALA A 1 85 ? 1.271 5.874 18.007 1.00 91.00 85 ALA A CA 1
ATOM 677 C C . ALA A 1 85 ? 0.419 6.467 19.142 1.00 91.00 85 ALA A C 1
ATOM 679 O O . ALA A 1 85 ? 0.922 6.724 20.234 1.00 91.00 85 ALA A O 1
ATOM 680 N N . LYS A 1 86 ? -0.886 6.649 18.896 1.00 90.19 86 LYS A N 1
ATOM 681 C CA . LYS A 1 86 ? -1.878 7.084 19.889 1.00 90.19 86 LYS A CA 1
ATOM 682 C C . LYS A 1 86 ? -3.216 6.408 19.603 1.00 90.19 86 LYS A C 1
ATOM 684 O O . LYS A 1 86 ? -3.661 6.394 18.462 1.00 90.19 86 LYS A O 1
ATOM 689 N N . GLY A 1 87 ? -3.875 5.871 20.623 1.00 87.38 87 GLY A N 1
ATOM 690 C CA . GLY A 1 87 ? -5.201 5.270 20.481 1.00 87.38 87 GLY A CA 1
ATOM 691 C C . GLY A 1 87 ? -5.578 4.407 21.679 1.00 87.38 87 GLY A C 1
ATOM 692 O O . GLY A 1 87 ? -4.721 4.059 22.494 1.00 87.38 87 GLY A O 1
ATOM 693 N N . SER A 1 88 ? -6.861 4.059 21.786 1.00 88.06 88 SER A N 1
ATOM 694 C CA . SER A 1 88 ? -7.360 3.197 22.861 1.00 88.06 88 SER A CA 1
ATOM 695 C C . SER A 1 88 ? -6.764 1.788 22.780 1.00 88.06 88 SER A C 1
ATOM 697 O O . SER A 1 88 ? -6.312 1.339 21.724 1.00 88.06 88 SER A O 1
ATOM 699 N N . PHE A 1 89 ? -6.805 1.053 23.892 1.00 86.56 89 PHE A N 1
ATOM 700 C CA . PHE A 1 89 ? -6.364 -0.345 23.931 1.00 86.56 89 PHE A CA 1
ATOM 701 C C . PHE A 1 89 ? -7.067 -1.213 22.872 1.00 86.56 89 PHE A C 1
ATOM 703 O O . PHE A 1 89 ? -6.435 -2.066 22.250 1.00 86.56 89 PHE A O 1
ATOM 710 N N . LEU A 1 90 ? -8.353 -0.949 22.613 1.00 86.88 90 LEU A N 1
ATOM 711 C CA . LEU A 1 90 ? -9.135 -1.642 21.590 1.00 86.88 90 LEU A CA 1
ATOM 712 C C . LEU A 1 90 ? -8.559 -1.421 20.178 1.00 86.88 90 LEU A C 1
ATOM 714 O O . LEU A 1 90 ? -8.440 -2.377 19.416 1.00 86.88 90 LEU A O 1
ATOM 718 N N . VAL A 1 91 ? -8.129 -0.194 19.854 1.00 87.62 91 VAL A N 1
ATOM 719 C CA . VAL A 1 91 ? -7.453 0.124 18.579 1.00 87.62 91 VAL A CA 1
ATOM 720 C C . VAL A 1 91 ? -6.122 -0.591 18.470 1.00 87.62 91 VAL A C 1
ATOM 722 O O . VAL A 1 91 ? -5.844 -1.218 17.453 1.00 87.62 91 VAL A O 1
ATOM 725 N N . GLN A 1 92 ? -5.311 -0.530 19.525 1.00 88.88 92 GLN A N 1
ATOM 726 C CA . GLN A 1 92 ? -3.996 -1.170 19.543 1.00 88.88 92 GLN A CA 1
ATOM 727 C C . GLN A 1 92 ? -4.110 -2.682 19.316 1.00 88.88 92 GLN A C 1
ATOM 729 O O . GLN A 1 92 ? -3.339 -3.252 18.547 1.00 88.88 92 GLN A O 1
ATOM 734 N N . LYS A 1 93 ? -5.104 -3.329 19.937 1.00 87.50 93 LYS A N 1
ATOM 735 C CA . LYS A 1 93 ? -5.377 -4.757 19.742 1.00 87.50 93 LYS A CA 1
ATOM 736 C C . LYS A 1 93 ? -5.937 -5.083 18.361 1.00 87.50 93 LYS A C 1
ATOM 738 O O . LYS A 1 93 ? -5.545 -6.102 17.805 1.00 87.50 93 LYS A O 1
ATOM 743 N N . GLY A 1 94 ? -6.827 -4.250 17.822 1.00 86.38 94 GLY A N 1
ATOM 744 C CA . GLY A 1 94 ? -7.425 -4.468 16.504 1.00 86.38 94 GLY A CA 1
ATOM 745 C C . GLY A 1 94 ? -6.427 -4.301 15.356 1.00 86.38 94 GLY A C 1
ATOM 746 O O . GLY A 1 94 ? -6.395 -5.127 14.453 1.00 86.38 94 GLY A O 1
ATOM 747 N N . VAL A 1 95 ? -5.598 -3.255 15.404 1.00 87.19 95 VAL A N 1
ATOM 748 C CA . VAL A 1 95 ? -4.587 -2.972 14.369 1.00 87.19 95 VAL A CA 1
ATOM 749 C C . VAL A 1 95 ? -3.384 -3.908 14.494 1.00 87.19 95 VAL A C 1
ATOM 751 O O . VAL A 1 95 ? -2.844 -4.365 13.488 1.00 87.19 95 VAL A O 1
ATOM 754 N N . GLY A 1 96 ? -2.960 -4.205 15.725 1.00 85.25 96 GLY A N 1
ATOM 755 C CA . GLY A 1 96 ? -1.726 -4.939 15.979 1.00 85.25 96 GLY A CA 1
ATOM 756 C C . GLY A 1 96 ? -0.474 -4.157 15.556 1.00 85.25 96 GLY A C 1
ATOM 757 O O . GLY A 1 96 ? -0.506 -2.943 15.361 1.00 85.25 96 GLY A O 1
ATOM 758 N N . ALA A 1 97 ? 0.649 -4.867 15.449 1.00 81.12 97 ALA A N 1
ATOM 759 C CA . ALA A 1 97 ? 1.942 -4.320 15.011 1.00 81.12 97 ALA A CA 1
ATOM 760 C C . ALA A 1 97 ? 2.646 -5.237 13.994 1.00 81.12 97 ALA A C 1
ATOM 762 O O . ALA A 1 97 ? 3.845 -5.122 13.746 1.00 81.12 97 ALA A O 1
ATOM 763 N N . THR A 1 98 ? 1.915 -6.209 13.449 1.00 86.81 98 THR A N 1
ATOM 764 C CA . THR A 1 98 ? 2.474 -7.223 12.560 1.00 86.81 98 THR A CA 1
ATOM 765 C C . THR A 1 98 ? 2.518 -6.679 11.133 1.00 86.81 98 THR A C 1
ATOM 767 O O . THR A 1 98 ? 1.475 -6.275 10.620 1.00 86.81 98 THR A O 1
ATOM 770 N N . PRO A 1 99 ? 3.685 -6.688 10.464 1.00 91.62 99 PRO A N 1
ATOM 771 C CA . PRO A 1 99 ? 3.771 -6.418 9.035 1.00 91.62 99 PRO A CA 1
ATOM 772 C C . PRO A 1 99 ? 2.848 -7.336 8.229 1.00 91.62 99 PRO A C 1
ATOM 774 O O . PRO A 1 99 ? 2.826 -8.547 8.451 1.00 91.62 99 PRO A O 1
ATOM 777 N N . VAL A 1 100 ? 2.134 -6.779 7.254 1.00 92.75 100 VAL A N 1
ATOM 778 C CA . VAL A 1 100 ? 1.217 -7.534 6.393 1.00 92.75 100 VAL A CA 1
ATOM 779 C C . VAL A 1 100 ? 1.660 -7.430 4.941 1.00 92.75 100 VAL A C 1
ATOM 781 O O . VAL A 1 100 ? 1.857 -6.330 4.432 1.00 92.75 100 VAL A O 1
ATOM 784 N N . LEU A 1 101 ? 1.772 -8.578 4.263 1.00 94.94 101 LEU A N 1
ATOM 785 C CA . LEU A 1 101 ? 1.850 -8.640 2.802 1.00 94.94 101 LEU A CA 1
ATOM 786 C C . LEU A 1 101 ? 0.460 -8.362 2.228 1.00 94.94 101 LEU A C 1
ATOM 788 O O . LEU A 1 101 ? -0.425 -9.217 2.301 1.00 94.94 101 LEU A O 1
ATOM 792 N N . LEU A 1 102 ? 0.267 -7.156 1.699 1.00 94.44 102 LEU A N 1
ATOM 793 C CA . LEU A 1 102 ? -1.052 -6.637 1.337 1.00 94.44 102 LEU A CA 1
ATOM 794 C C . LEU A 1 102 ? -1.728 -7.495 0.268 1.00 94.44 102 LEU A C 1
ATOM 796 O O . LEU A 1 102 ? -2.863 -7.918 0.465 1.00 94.44 102 LEU A O 1
ATOM 800 N N . GLY A 1 103 ? -0.997 -7.858 -0.786 1.00 92.88 103 GLY A N 1
ATOM 801 C CA . GLY A 1 103 ? -1.517 -8.689 -1.873 1.00 92.88 103 GLY A CA 1
ATOM 802 C C . GLY A 1 103 ? -1.862 -10.132 -1.491 1.00 92.88 103 GLY A C 1
ATOM 803 O O . GLY A 1 103 ? -2.460 -10.850 -2.285 1.00 92.88 103 GLY A O 1
ATOM 804 N N . LYS A 1 104 ? -1.514 -10.575 -0.273 1.00 93.75 104 LYS A N 1
ATOM 805 C CA . LYS A 1 104 ? -1.943 -11.873 0.280 1.00 93.75 104 LYS A CA 1
ATOM 806 C C . LYS A 1 104 ? -3.193 -11.774 1.154 1.00 93.75 104 LYS A C 1
ATOM 808 O O . LYS A 1 104 ? -3.680 -12.803 1.621 1.00 93.75 104 LYS A O 1
ATOM 813 N N . LYS A 1 105 ? -3.661 -10.561 1.453 1.00 93.00 105 LYS A N 1
ATOM 814 C CA . LYS A 1 105 ? -4.788 -10.314 2.364 1.00 93.00 105 LYS A CA 1
ATOM 815 C C . LYS A 1 105 ? -5.939 -9.604 1.682 1.00 93.00 105 LYS A C 1
ATOM 817 O O . LYS A 1 105 ? -7.069 -10.025 1.858 1.00 93.00 105 LYS A O 1
ATOM 822 N N . ILE A 1 106 ? -5.644 -8.573 0.906 1.00 94.75 106 ILE A N 1
ATOM 823 C CA . ILE A 1 106 ? -6.632 -7.769 0.195 1.00 94.75 106 ILE A CA 1
ATOM 824 C C . ILE A 1 106 ? -6.389 -7.851 -1.309 1.00 94.75 106 ILE A C 1
ATOM 826 O O . ILE A 1 106 ? -5.285 -8.157 -1.762 1.00 94.75 106 ILE A O 1
ATOM 830 N N . LYS A 1 107 ? -7.424 -7.546 -2.087 1.00 95.38 107 LYS A N 1
ATOM 831 C CA . LYS A 1 107 ? -7.293 -7.273 -3.514 1.00 95.38 107 LYS A CA 1
ATOM 832 C C . LYS A 1 107 ? -6.473 -6.004 -3.709 1.00 95.38 107 LYS A C 1
ATOM 834 O O . LYS A 1 107 ? -6.707 -4.983 -3.060 1.00 95.38 107 LYS A O 1
ATOM 839 N N . VAL A 1 108 ? -5.524 -6.098 -4.629 1.00 97.06 108 VAL A N 1
ATOM 840 C CA . VAL A 1 108 ? -4.685 -4.988 -5.058 1.00 97.06 108 VAL A CA 1
ATOM 841 C C . VAL A 1 108 ? -4.831 -4.854 -6.562 1.00 97.06 108 VAL A C 1
ATOM 843 O O . VAL A 1 108 ? -4.752 -5.853 -7.276 1.00 97.06 108 VAL A O 1
ATOM 846 N N . HIS A 1 109 ? -5.066 -3.634 -7.032 1.00 96.69 109 HIS A N 1
ATOM 847 C CA . HIS A 1 109 ? -5.103 -3.327 -8.456 1.00 96.69 109 HIS A CA 1
ATOM 848 C C . HIS A 1 109 ? -3.872 -2.505 -8.826 1.00 96.69 109 HIS A C 1
ATOM 850 O O . HIS A 1 109 ? -3.526 -1.549 -8.132 1.00 96.69 109 HIS A O 1
ATOM 856 N N . TYR A 1 110 ? -3.210 -2.904 -9.906 1.00 97.00 110 TYR A N 1
ATOM 857 C CA . TYR A 1 110 ? -1.974 -2.296 -10.376 1.00 97.00 110 TYR A CA 1
ATOM 858 C C . TYR A 1 110 ? -2.209 -1.638 -11.732 1.00 97.00 110 TYR A C 1
ATOM 860 O O . TYR A 1 110 ? -2.696 -2.287 -12.657 1.00 97.00 110 TYR A O 1
ATOM 868 N N . PHE A 1 111 ? -1.822 -0.371 -11.866 1.00 95.69 111 PHE A N 1
ATOM 869 C CA . PHE A 1 111 ? -1.937 0.376 -13.118 1.00 95.69 111 PHE A CA 1
ATOM 870 C C . PHE A 1 111 ? -0.581 0.964 -13.492 1.00 95.69 111 PHE A C 1
ATOM 872 O O . PHE A 1 111 ? 0.029 1.712 -12.730 1.00 95.69 111 PHE A O 1
ATOM 879 N N . ARG A 1 112 ? -0.084 0.617 -14.680 1.00 91.19 112 ARG A N 1
ATOM 880 C CA . ARG A 1 112 ? 1.208 1.076 -15.202 1.00 91.19 112 ARG A CA 1
ATOM 881 C C . ARG A 1 112 ? 0.968 1.958 -16.421 1.00 91.19 112 ARG A C 1
ATOM 883 O O . ARG A 1 112 ? 0.361 1.524 -17.393 1.00 91.19 112 ARG A O 1
ATOM 890 N N . THR A 1 113 ? 1.482 3.182 -16.377 1.00 88.38 113 THR A N 1
ATOM 891 C CA . THR A 1 113 ? 1.628 4.052 -17.562 1.00 88.38 113 THR A CA 1
ATOM 892 C C . THR A 1 113 ? 3.104 4.142 -17.929 1.00 88.38 113 THR A C 1
ATOM 894 O O . THR A 1 113 ? 3.885 3.435 -17.323 1.00 88.38 113 THR A O 1
ATOM 897 N N . ALA A 1 114 ? 3.545 5.007 -18.848 1.00 83.50 114 ALA A N 1
ATOM 898 C CA . ALA A 1 114 ? 4.980 5.222 -19.089 1.00 83.50 114 ALA A CA 1
ATOM 899 C C . ALA A 1 114 ? 5.709 5.896 -17.904 1.00 83.50 114 ALA A C 1
ATOM 901 O O . ALA A 1 114 ? 6.862 5.572 -17.621 1.00 83.50 114 ALA A O 1
ATOM 902 N N . HIS A 1 115 ? 5.029 6.779 -17.163 1.00 85.69 115 HIS A N 1
ATOM 903 C CA . HIS A 1 115 ? 5.642 7.635 -16.131 1.00 85.69 115 HIS A CA 1
ATOM 904 C C . HIS A 1 115 ? 5.034 7.454 -14.737 1.00 85.69 115 HIS A C 1
ATOM 906 O O . HIS A 1 115 ? 5.351 8.206 -13.814 1.00 85.69 115 HIS A O 1
ATOM 912 N N . SER A 1 116 ? 4.148 6.479 -14.559 1.00 91.00 116 SER A N 1
ATOM 913 C CA . SER A 1 116 ? 3.572 6.182 -13.257 1.00 91.00 116 SER A CA 1
ATOM 914 C C . SER A 1 116 ? 3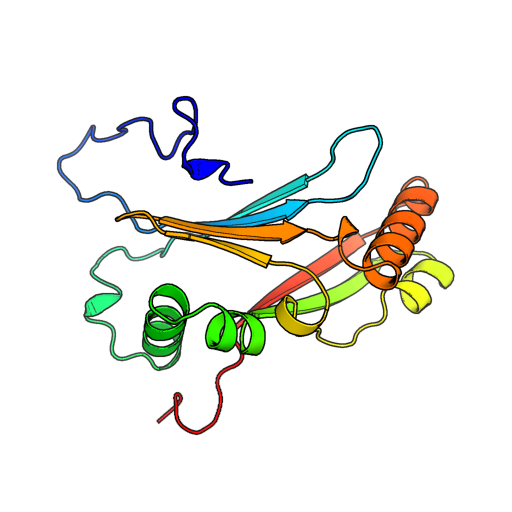.327 4.701 -13.052 1.00 91.00 116 SER A C 1
ATOM 916 O O . SER A 1 116 ? 3.106 3.944 -14.001 1.00 91.00 116 SER A O 1
ATOM 918 N N . PHE A 1 117 ? 3.328 4.328 -11.781 1.00 94.69 117 PHE A N 1
ATOM 919 C CA . PHE A 1 117 ? 2.805 3.061 -11.314 1.00 94.69 117 PHE A CA 1
ATOM 920 C C . PHE A 1 117 ? 1.863 3.340 -10.151 1.00 94.69 117 PHE A C 1
ATOM 922 O O . PHE A 1 117 ? 2.265 3.942 -9.158 1.00 94.69 117 PHE A O 1
ATOM 929 N N . GLU A 1 118 ? 0.602 2.974 -10.305 1.00 96.31 118 GLU A N 1
ATOM 930 C CA . GLU A 1 118 ? -0.437 3.141 -9.300 1.00 96.31 118 GLU A CA 1
ATOM 931 C C . GLU A 1 118 ? -0.796 1.795 -8.687 1.00 96.31 118 GLU A C 1
ATOM 933 O O . GLU A 1 118 ? -0.911 0.782 -9.378 1.00 96.31 118 GLU A O 1
ATOM 938 N N . VAL A 1 119 ? -0.960 1.814 -7.368 1.00 97.62 119 VAL A N 1
ATOM 939 C CA . VAL A 1 119 ? -1.355 0.678 -6.553 1.00 97.62 119 VAL A CA 1
ATOM 940 C C . VAL A 1 119 ? -2.586 1.059 -5.750 1.00 97.62 119 VAL A C 1
ATOM 942 O O . VAL A 1 119 ? -2.503 1.833 -4.794 1.00 97.62 119 VAL A O 1
ATOM 945 N N . ASP A 1 120 ? -3.713 0.466 -6.114 1.00 96.44 120 ASP A N 1
ATOM 946 C CA . ASP A 1 120 ? -4.979 0.616 -5.413 1.00 96.44 120 ASP A CA 1
ATOM 947 C C . ASP A 1 120 ? -5.172 -0.549 -4.438 1.00 96.44 120 ASP A C 1
ATOM 949 O O . ASP A 1 120 ? -5.291 -1.708 -4.841 1.00 96.44 120 ASP A O 1
ATOM 953 N N . LEU A 1 121 ? -5.227 -0.239 -3.146 1.00 95.38 121 LEU A N 1
ATOM 954 C CA . LEU A 1 121 ? -5.505 -1.190 -2.075 1.00 95.38 121 LEU A CA 1
ATOM 955 C C . LEU A 1 121 ? -6.997 -1.159 -1.733 1.00 95.38 121 LEU A C 1
ATOM 957 O O . LEU A 1 121 ? -7.470 -0.210 -1.099 1.00 95.38 121 LEU A O 1
ATOM 961 N N . ASP A 1 122 ? -7.733 -2.207 -2.107 1.00 93.88 122 ASP A N 1
ATOM 962 C CA . ASP A 1 122 ? -9.143 -2.359 -1.740 1.00 93.88 122 ASP A CA 1
ATOM 963 C C . ASP A 1 122 ? -9.268 -3.023 -0.364 1.00 93.88 122 ASP A C 1
ATOM 965 O O . ASP A 1 122 ? -9.360 -4.246 -0.239 1.00 93.88 122 ASP A O 1
ATOM 969 N N . VAL A 1 123 ? -9.308 -2.213 0.694 1.00 92.06 123 VAL A N 1
ATOM 970 C CA . VAL A 1 123 ? -9.484 -2.708 2.069 1.00 92.06 123 VAL A CA 1
ATOM 971 C C . VAL A 1 123 ? -10.822 -3.437 2.248 1.00 92.06 123 VAL A C 1
ATOM 973 O O . VAL A 1 123 ? -10.929 -4.334 3.082 1.00 92.06 123 VAL A O 1
ATOM 976 N N . GLY A 1 124 ? -11.848 -3.087 1.465 1.00 90.06 124 GLY A N 1
ATOM 977 C CA . GLY A 1 124 ? -13.173 -3.704 1.548 1.00 90.06 124 GLY A CA 1
ATOM 978 C C . GLY A 1 124 ? -13.230 -5.138 1.049 1.00 90.06 124 GLY A C 1
ATOM 979 O O . GLY A 1 124 ? -14.173 -5.855 1.382 1.00 90.06 124 GLY A O 1
ATOM 980 N N . SER A 1 125 ? -12.220 -5.566 0.298 1.00 92.12 125 SER A N 1
ATOM 981 C CA . SER A 1 125 ? -12.134 -6.924 -0.231 1.00 92.12 125 SER A CA 1
ATOM 982 C C . SER A 1 125 ? -11.840 -7.997 0.823 1.00 92.12 125 SER A C 1
ATOM 984 O O . SER A 1 125 ? -12.085 -9.173 0.552 1.00 92.12 125 SER A O 1
ATOM 986 N N . ASP A 1 126 ? -11.362 -7.612 2.013 1.00 93.19 126 ASP A N 1
ATOM 987 C CA . ASP A 1 126 ? -11.096 -8.521 3.129 1.00 93.19 126 ASP A CA 1
ATOM 988 C C . ASP A 1 126 ? -11.964 -8.170 4.349 1.00 93.19 126 ASP A C 1
ATOM 990 O O . ASP A 1 126 ? -11.898 -7.046 4.862 1.00 93.19 126 ASP A O 1
ATOM 994 N N . PRO A 1 127 ? -12.764 -9.116 4.872 1.00 88.81 127 PRO A N 1
ATOM 995 C CA . PRO A 1 127 ? -13.615 -8.866 6.031 1.00 88.81 127 PRO A CA 1
ATOM 996 C C . PRO A 1 127 ? -12.843 -8.430 7.281 1.00 88.81 127 PRO A C 1
ATOM 998 O O . PRO A 1 127 ? -13.354 -7.617 8.056 1.00 88.81 127 PRO A O 1
ATOM 1001 N N . ILE A 1 128 ? -11.625 -8.945 7.485 1.00 87.56 128 ILE A N 1
ATOM 1002 C CA . ILE A 1 128 ? -10.813 -8.635 8.668 1.00 87.56 128 ILE A CA 1
ATOM 1003 C C . ILE A 1 128 ? -10.242 -7.220 8.548 1.00 87.56 128 ILE A C 1
ATOM 1005 O O . ILE A 1 128 ? -10.408 -6.419 9.468 1.00 87.56 128 ILE A O 1
ATOM 1009 N N . ALA A 1 129 ? -9.634 -6.873 7.414 1.00 86.50 129 ALA A N 1
ATOM 1010 C CA . ALA A 1 129 ? -9.113 -5.535 7.152 1.00 86.50 129 ALA A CA 1
ATOM 1011 C C . ALA A 1 129 ? -10.226 -4.480 7.232 1.00 86.50 129 ALA A C 1
ATOM 1013 O O . ALA A 1 129 ? -10.067 -3.452 7.896 1.00 86.50 129 ALA A O 1
ATOM 1014 N N . ASN A 1 130 ? -11.393 -4.771 6.650 1.00 88.50 130 ASN A N 1
ATOM 1015 C CA . ASN A 1 130 ? -12.564 -3.909 6.746 1.00 88.50 130 ASN A CA 1
ATOM 1016 C C . ASN A 1 130 ? -13.021 -3.725 8.205 1.00 88.50 130 ASN A C 1
ATOM 1018 O O . ASN A 1 130 ? -13.271 -2.600 8.640 1.00 88.50 130 ASN A O 1
ATOM 1022 N N . TYR A 1 131 ? -13.084 -4.802 8.994 1.00 87.88 131 TYR A N 1
ATOM 1023 C CA . TYR A 1 131 ? -13.412 -4.719 10.420 1.00 87.88 131 TYR A CA 1
ATOM 1024 C C . TYR A 1 131 ? -12.424 -3.836 11.196 1.00 87.88 131 TYR A C 1
ATOM 1026 O O . TYR A 1 131 ? -12.852 -2.959 11.948 1.00 87.88 131 TYR A O 1
ATOM 1034 N N . VAL A 1 132 ? -11.116 -4.007 10.982 1.00 85.25 132 VAL A N 1
ATOM 1035 C CA . VAL A 1 132 ? -10.081 -3.190 11.638 1.00 85.25 132 VAL A CA 1
ATOM 1036 C C . VAL A 1 132 ? -10.230 -1.715 11.265 1.00 85.25 132 VAL A C 1
ATOM 1038 O O . VAL A 1 132 ? -10.217 -0.855 12.146 1.00 85.25 132 VAL A O 1
ATOM 1041 N N . CYS A 1 133 ? -10.446 -1.399 9.987 1.00 86.81 133 CYS A N 1
ATOM 1042 C CA . CYS A 1 133 ? -10.670 -0.021 9.550 1.00 86.81 133 CYS A CA 1
ATOM 1043 C C . CYS A 1 133 ? -11.946 0.590 10.138 1.00 86.81 133 CYS A C 1
ATOM 1045 O O . CYS A 1 133 ? -11.932 1.756 10.536 1.00 86.81 133 CYS A O 1
ATOM 1047 N N . ARG A 1 134 ? -13.033 -0.185 10.254 1.00 85.88 134 ARG A N 1
ATOM 1048 C CA . ARG A 1 134 ? -14.248 0.259 10.952 1.00 85.88 134 ARG A CA 1
ATOM 1049 C C . ARG A 1 134 ? -13.969 0.563 12.417 1.00 85.88 134 ARG A C 1
ATOM 1051 O O . ARG A 1 134 ? -14.341 1.632 12.878 1.00 85.88 134 ARG A O 1
ATOM 1058 N N . LEU A 1 135 ? -13.267 -0.326 13.116 1.00 84.62 135 LEU A N 1
ATOM 1059 C CA . LEU A 1 135 ? -12.906 -0.138 14.519 1.00 84.62 135 LEU A CA 1
ATOM 1060 C C . LEU A 1 135 ? -12.104 1.150 14.719 1.00 84.62 135 LEU A C 1
ATOM 1062 O O . LEU A 1 135 ? -12.429 1.932 15.607 1.00 84.62 135 LEU A O 1
ATOM 1066 N N . VAL A 1 136 ? -11.095 1.394 13.876 1.00 81.94 136 VAL A N 1
ATOM 1067 C CA . VAL A 1 136 ? -10.301 2.631 13.908 1.00 81.94 136 VAL A CA 1
ATOM 1068 C C . VAL A 1 136 ? -11.190 3.852 13.673 1.00 81.94 136 VAL A C 1
ATOM 1070 O O . VAL A 1 136 ? -11.097 4.821 14.421 1.00 81.94 136 VAL A O 1
ATOM 1073 N N . ARG A 1 137 ? -12.066 3.811 12.665 1.00 81.38 137 ARG A N 1
ATOM 1074 C CA . ARG A 1 137 ? -12.970 4.917 12.325 1.00 81.38 137 ARG A CA 1
ATOM 1075 C C . ARG A 1 137 ? -13.964 5.219 13.443 1.00 81.38 137 ARG A C 1
ATOM 1077 O O . ARG A 1 137 ? -14.155 6.378 13.790 1.00 81.38 137 ARG A O 1
ATOM 1084 N N . ASP A 1 138 ? -14.586 4.197 14.013 1.00 78.94 138 ASP A N 1
ATOM 1085 C CA . ASP A 1 138 ? -15.664 4.362 14.989 1.00 78.94 138 ASP A CA 1
ATOM 1086 C C . ASP A 1 138 ? -15.135 4.959 16.314 1.00 78.94 138 ASP A C 1
ATOM 1088 O O . ASP A 1 138 ? -15.876 5.603 17.054 1.00 78.94 138 ASP A O 1
ATOM 1092 N N . VAL A 1 139 ? -13.827 4.842 16.578 1.00 74.31 139 VAL A N 1
ATOM 1093 C CA . VAL A 1 139 ? -13.146 5.475 17.721 1.00 74.31 139 VAL A CA 1
ATOM 1094 C C . VAL A 1 139 ? -12.260 6.670 17.338 1.00 74.31 139 VAL A C 1
ATOM 1096 O O . VAL A 1 139 ? -11.658 7.275 18.229 1.00 74.31 139 VAL A O 1
ATOM 1099 N N . MET A 1 140 ? -12.197 7.074 16.058 1.00 64.56 140 MET A N 1
ATOM 1100 C CA . MET A 1 140 ? -11.413 8.243 15.606 1.00 64.56 140 MET A CA 1
ATOM 1101 C C . MET A 1 140 ? -11.828 9.541 16.314 1.00 64.56 140 MET A C 1
ATOM 1103 O O . MET A 1 140 ? -10.992 10.428 16.483 1.00 64.56 140 MET A O 1
ATOM 1107 N N . ALA A 1 141 ? -13.069 9.625 16.812 1.00 61.19 141 ALA A N 1
ATOM 1108 C CA . ALA A 1 141 ? -13.544 10.732 17.646 1.00 61.19 141 ALA A CA 1
ATOM 1109 C C . ALA A 1 141 ? -12.698 10.950 18.923 1.00 61.19 141 ALA A C 1
ATOM 1111 O O . ALA A 1 141 ? -12.711 12.038 19.488 1.00 61.19 141 ALA A O 1
ATOM 1112 N N . SER A 1 142 ? -11.928 9.943 19.360 1.00 67.19 142 SER A N 1
ATOM 1113 C CA . SER A 1 142 ? -11.093 9.975 20.572 1.00 67.19 142 SER A CA 1
ATOM 1114 C C . SER A 1 142 ? -9.591 10.234 20.330 1.00 67.19 142 SER A C 1
ATOM 1116 O O . SER A 1 142 ? -8.779 10.026 21.228 1.00 67.19 142 SER A O 1
ATOM 1118 N N . SER A 1 143 ? -9.213 10.767 19.157 1.00 76.00 143 SER A N 1
ATOM 1119 C CA . SER A 1 143 ? -7.824 11.064 18.745 1.00 76.00 143 SER A CA 1
ATOM 1120 C C . SER A 1 143 ? -6.951 9.808 18.603 1.00 76.00 143 SER A C 1
ATOM 1122 O O . SER A 1 143 ? -6.271 9.376 19.536 1.00 76.00 143 SER A O 1
ATOM 1124 N N . VAL A 1 144 ? -6.938 9.249 17.389 1.00 85.56 144 VAL A N 1
ATOM 1125 C CA . VAL A 1 144 ? -6.055 8.146 16.977 1.00 85.56 144 VAL A CA 1
ATOM 1126 C C . VAL A 1 144 ? -4.921 8.695 16.106 1.00 85.56 144 VAL A C 1
ATOM 1128 O O . VAL A 1 144 ? -5.164 9.508 15.219 1.00 85.56 144 VAL A O 1
ATOM 1131 N N . CYS A 1 145 ? -3.692 8.241 16.346 1.00 89.38 145 CYS A N 1
ATOM 1132 C CA . CYS A 1 145 ? -2.528 8.494 15.500 1.00 89.38 145 CYS A CA 1
ATOM 1133 C C . CYS A 1 145 ? -1.948 7.153 15.042 1.00 89.38 145 CYS A C 1
ATOM 1135 O O . CYS A 1 145 ? -1.636 6.296 15.878 1.00 89.38 145 CYS A O 1
ATOM 1137 N N . LEU A 1 146 ? -1.830 6.978 13.727 1.00 88.19 146 LEU A N 1
ATOM 1138 C CA . LEU A 1 146 ? -1.275 5.790 13.090 1.00 88.19 146 LEU A CA 1
ATOM 1139 C C . LEU A 1 146 ? -0.002 6.170 12.339 1.00 88.19 146 LEU A C 1
ATOM 1141 O O . LEU A 1 146 ? -0.041 7.030 11.462 1.00 88.19 146 LEU A O 1
ATOM 1145 N N . ASP A 1 147 ? 1.085 5.472 12.637 1.00 91.12 147 ASP A N 1
ATOM 1146 C CA . ASP A 1 147 ? 2.272 5.461 11.796 1.00 91.12 147 ASP A CA 1
ATOM 1147 C C . ASP A 1 147 ? 2.105 4.320 10.787 1.00 91.12 147 ASP A C 1
ATOM 1149 O O . ASP A 1 147 ? 1.865 3.169 11.167 1.00 91.12 147 ASP A O 1
ATOM 1153 N N . LEU A 1 148 ? 2.222 4.630 9.498 1.00 90.88 148 LEU A N 1
ATOM 1154 C CA . LEU A 1 148 ? 2.142 3.651 8.418 1.00 90.88 148 LEU A CA 1
ATOM 1155 C C . LEU A 1 148 ? 3.446 3.681 7.630 1.00 90.88 148 LEU A C 1
ATOM 1157 O O . LEU A 1 148 ? 3.797 4.704 7.045 1.00 90.88 148 LEU A O 1
ATOM 1161 N N . ALA A 1 149 ? 4.148 2.552 7.591 1.00 93.25 149 ALA A N 1
ATOM 1162 C CA . ALA A 1 149 ? 5.295 2.371 6.715 1.00 93.25 149 ALA A CA 1
ATOM 1163 C C . ALA A 1 149 ? 4.948 1.418 5.569 1.00 93.25 149 ALA A C 1
ATOM 1165 O O . ALA A 1 149 ? 4.315 0.378 5.765 1.00 93.25 149 ALA A O 1
ATOM 1166 N N . ILE A 1 150 ? 5.392 1.788 4.371 1.00 93.31 150 ILE A N 1
ATOM 1167 C CA . ILE A 1 150 ? 5.270 0.992 3.153 1.00 93.31 150 ILE A CA 1
ATOM 1168 C C . ILE A 1 150 ? 6.653 0.478 2.796 1.00 93.31 150 ILE A C 1
ATOM 1170 O O . ILE A 1 150 ? 7.620 1.239 2.795 1.00 93.31 150 ILE A O 1
ATOM 1174 N N . ALA A 1 151 ? 6.746 -0.813 2.500 1.00 94.62 151 ALA A N 1
ATOM 1175 C CA . ALA A 1 151 ? 8.004 -1.438 2.129 1.00 94.62 151 ALA A CA 1
ATOM 1176 C C . ALA A 1 151 ? 7.799 -2.465 1.017 1.00 94.62 151 ALA A C 1
ATOM 1178 O O . ALA A 1 151 ? 6.763 -3.127 0.951 1.00 94.62 151 ALA A O 1
ATOM 1179 N N . LEU A 1 152 ? 8.818 -2.631 0.179 1.00 94.50 152 LEU A N 1
ATOM 1180 C CA . LEU A 1 152 ? 8.950 -3.800 -0.680 1.00 94.50 152 LEU A CA 1
ATOM 1181 C C . LEU A 1 152 ? 9.867 -4.804 0.016 1.00 94.50 152 LEU A C 1
ATOM 1183 O O . LEU A 1 152 ? 10.979 -4.470 0.422 1.00 94.50 152 LEU A O 1
ATOM 1187 N N . GLU A 1 153 ? 9.387 -6.029 0.196 1.00 93.38 153 GLU A N 1
ATOM 1188 C CA . GLU A 1 153 ? 10.168 -7.109 0.789 1.00 93.38 153 GLU A CA 1
ATOM 1189 C C . GLU A 1 153 ? 11.230 -7.601 -0.198 1.00 93.38 153 GLU A C 1
ATOM 1191 O O . GLU A 1 153 ? 10.915 -8.340 -1.124 1.00 93.38 153 GLU A O 1
ATOM 1196 N N . GLY A 1 154 ? 12.493 -7.239 0.018 1.00 90.44 154 GLY A N 1
ATOM 1197 C CA . GLY A 1 154 ? 13.608 -7.896 -0.662 1.00 90.44 154 GLY A CA 1
ATOM 1198 C C . GLY A 1 154 ? 13.839 -9.302 -0.108 1.00 90.44 154 GLY A C 1
ATOM 1199 O O . GLY A 1 154 ? 13.844 -9.498 1.109 1.00 90.44 154 GLY A O 1
ATOM 1200 N N . ARG A 1 155 ? 14.048 -10.281 -0.993 1.00 88.19 155 ARG A N 1
ATOM 1201 C CA . ARG A 1 155 ? 14.460 -11.650 -0.632 1.00 88.19 155 ARG A CA 1
ATOM 1202 C C . ARG A 1 155 ? 15.887 -11.917 -1.129 1.00 88.19 155 ARG A C 1
ATOM 1204 O O . ARG A 1 155 ? 16.341 -11.265 -2.063 1.00 88.19 155 ARG A O 1
ATOM 1211 N N . CYS A 1 156 ? 16.601 -12.863 -0.509 1.00 66.19 156 CYS A N 1
ATOM 1212 C CA . CYS A 1 156 ? 18.051 -13.087 -0.692 1.00 66.19 156 CYS A CA 1
ATOM 1213 C C . CYS A 1 156 ? 18.557 -13.202 -2.146 1.00 66.19 156 CYS A C 1
ATOM 1215 O O . CYS A 1 156 ? 19.731 -12.937 -2.384 1.00 66.19 156 CYS A O 1
ATOM 1217 N N . GLU A 1 157 ? 17.721 -13.589 -3.108 1.00 59.62 157 GLU A N 1
ATOM 1218 C CA . GLU A 1 157 ? 18.107 -13.710 -4.525 1.00 59.62 157 GLU A CA 1
ATOM 1219 C C . GLU A 1 157 ? 18.179 -12.358 -5.260 1.00 59.62 157 GLU A C 1
ATOM 1221 O O . GLU A 1 157 ? 18.778 -12.265 -6.324 1.00 59.62 157 GLU A O 1
ATOM 1226 N N . GLU A 1 158 ? 17.590 -11.302 -4.695 1.00 55.81 158 GLU A N 1
ATOM 1227 C CA . GLU A 1 158 ? 17.395 -9.995 -5.346 1.00 55.81 158 GLU A CA 1
ATOM 1228 C C . GLU A 1 158 ? 18.286 -8.894 -4.744 1.00 55.81 158 GLU A C 1
ATOM 1230 O O . GLU A 1 158 ? 18.375 -7.796 -5.289 1.00 55.81 158 GLU A O 1
ATOM 1235 N N . VAL A 1 159 ? 18.936 -9.191 -3.612 1.00 51.16 159 VAL A N 1
ATOM 1236 C CA . VAL A 1 159 ? 19.754 -8.253 -2.818 1.00 51.16 159 VAL A CA 1
ATOM 1237 C C . VAL A 1 159 ? 21.263 -8.492 -3.015 1.00 51.16 159 VAL A C 1
ATOM 1239 O O . VAL A 1 159 ? 22.084 -7.854 -2.363 1.00 51.16 159 VAL A O 1
ATOM 1242 N N . ARG A 1 160 ? 21.640 -9.405 -3.918 1.00 44.91 160 ARG A N 1
ATOM 1243 C CA . ARG A 1 160 ? 23.034 -9.606 -4.338 1.00 44.91 160 ARG A CA 1
ATOM 1244 C C . ARG A 1 160 ? 23.417 -8.685 -5.493 1.00 44.91 160 ARG A C 1
ATOM 1246 O O . ARG A 1 160 ? 22.522 -8.274 -6.273 1.00 44.91 160 ARG A O 1
#

Radius of gyration: 17.41 Å; chains: 1; bounding box: 44×38×46 Å

InterPro domains:
  IPR009769 Protein ENHANCED DISEASE RESISTANCE 2, C-terminal [PF07059] (2-158)
  IPR045096 Protein ENHANCED DISEASE RESISTANCE 2-like [PTHR12136] (3-157)

pLDDT: mean 84.1, std 13.03, range [41.44, 97.62]